Protein AF-A0A2J6WFL8-F1 (afdb_monomer_lite)

Sequence (130 aa):
MRGCEIVEIKDNLKRNFFRNFFYLIIGKIVPIEPLHLDLEKFERVFILSQIWAGNIPFLMRSFLFKNKDALINKEVVFVSSSRFGERNKSFVIKLNKIPGNLVKKALFIKENNVSSGRYKESLENFLNSL

Organism: NCBI:txid693075

pLDDT: mean 86.9, std 8.31, range [40.66, 95.75]

InterPro domains:
  IPR029039 Flavoprotein-like superfamily [G3DSA:3.40.50.360] (3-130)

Foldseek 3Di:
DPDDDDDDWAAPDDDDPVVQVVCQVVLDQHDIDDDPDDLLPAQAAEDEDEQDPLTDRNSNLNCCLVCVVSQVRHAYEYEYEEQCFPVSVCSLVVVCVSHPNRHDYYGGHYPVCVVVVVCPVVVVVRVVVD

Structure (mmCIF, N/CA/C/O backbone):
data_AF-A0A2J6WFL8-F1
#
_entry.id   AF-A0A2J6WFL8-F1
#
loop_
_atom_site.group_PDB
_atom_site.id
_atom_site.type_symbol
_atom_site.label_atom_id
_atom_site.label_alt_id
_atom_site.label_comp_id
_atom_site.label_asym_id
_atom_site.label_entity_id
_atom_site.label_seq_id
_atom_site.pdbx_PDB_ins_code
_atom_site.Cartn_x
_atom_site.Cartn_y
_atom_site.Cartn_z
_atom_site.occupancy
_atom_site.B_iso_or_equiv
_atom_site.auth_seq_id
_atom_site.auth_comp_id
_atom_site.auth_asym_id
_atom_site.auth_atom_id
_atom_site.pdbx_PDB_model_num
ATOM 1 N N . MET A 1 1 ? -22.479 -8.884 5.135 1.00 40.66 1 MET A N 1
ATOM 2 C CA . MET A 1 1 ? -21.001 -8.898 5.221 1.00 40.66 1 MET A CA 1
ATOM 3 C C . MET A 1 1 ? -20.464 -8.307 3.932 1.00 40.66 1 MET A C 1
ATOM 5 O O . MET A 1 1 ? -20.849 -8.793 2.878 1.00 40.66 1 MET A O 1
ATOM 9 N N . ARG A 1 2 ? -19.658 -7.240 3.980 1.00 55.72 2 ARG A N 1
ATOM 10 C CA . ARG A 1 2 ? -18.948 -6.776 2.777 1.00 55.72 2 ARG A CA 1
ATOM 11 C C . ARG A 1 2 ? -17.874 -7.824 2.477 1.00 55.72 2 ARG A C 1
ATOM 13 O O . ARG A 1 2 ? -17.005 -8.033 3.319 1.00 55.72 2 ARG A O 1
ATOM 20 N N . GLY A 1 3 ? -18.004 -8.545 1.364 1.00 76.00 3 GLY A N 1
ATOM 21 C CA . GLY A 1 3 ? -16.992 -9.510 0.935 1.00 76.00 3 GLY A CA 1
ATOM 22 C C . GLY A 1 3 ? -15.669 -8.781 0.714 1.00 76.00 3 GLY A C 1
ATOM 23 O O . GLY A 1 3 ? -15.646 -7.747 0.053 1.00 76.00 3 GLY A O 1
ATOM 24 N N . CYS A 1 4 ? -14.592 -9.267 1.324 1.00 85.12 4 CYS A N 1
ATOM 25 C CA . CYS A 1 4 ? -13.250 -8.726 1.152 1.00 85.12 4 CYS A CA 1
ATOM 26 C C . CYS A 1 4 ? -12.341 -9.874 0.736 1.00 85.12 4 CYS A C 1
ATOM 28 O O . CYS A 1 4 ? -12.303 -10.901 1.414 1.00 85.12 4 CYS A O 1
ATOM 30 N N . GLU A 1 5 ? -11.621 -9.692 -0.365 1.00 90.44 5 GLU A N 1
ATOM 31 C CA . GLU A 1 5 ? -10.624 -10.647 -0.826 1.00 90.44 5 GLU A CA 1
ATOM 32 C C . GLU A 1 5 ? -9.232 -10.099 -0.522 1.00 90.44 5 GLU A C 1
ATOM 34 O O . GLU A 1 5 ? -8.887 -8.977 -0.899 1.00 90.44 5 GLU A O 1
ATOM 39 N N . ILE A 1 6 ? -8.440 -10.883 0.209 1.00 90.88 6 ILE A N 1
ATOM 40 C CA . ILE A 1 6 ? -7.093 -10.501 0.631 1.00 90.88 6 ILE A CA 1
ATOM 41 C C . ILE A 1 6 ? -6.093 -11.277 -0.215 1.00 90.88 6 ILE A C 1
ATOM 43 O O . ILE A 1 6 ? -6.108 -12.507 -0.230 1.00 90.88 6 ILE A O 1
ATOM 47 N N . VAL A 1 7 ? -5.191 -10.552 -0.875 1.00 91.25 7 VAL A N 1
ATOM 48 C CA . VAL A 1 7 ? -4.083 -11.135 -1.636 1.00 91.25 7 VAL A CA 1
ATOM 49 C C . VAL A 1 7 ? -2.768 -10.553 -1.163 1.00 91.25 7 VAL A C 1
ATOM 51 O O . VAL A 1 7 ? -2.601 -9.340 -1.042 1.00 91.25 7 VAL A O 1
ATOM 54 N N . GLU A 1 8 ? -1.813 -11.444 -0.935 1.00 90.62 8 GLU A N 1
ATOM 55 C CA . GLU A 1 8 ? -0.426 -11.085 -0.693 1.00 90.62 8 GLU A CA 1
ATOM 56 C C . GLU A 1 8 ? 0.328 -10.998 -2.026 1.00 90.62 8 GLU A C 1
ATOM 58 O O . GLU A 1 8 ? 0.311 -11.932 -2.826 1.00 90.62 8 GLU A O 1
ATOM 63 N N . ILE A 1 9 ? 1.017 -9.879 -2.265 1.00 88.81 9 ILE A N 1
ATOM 64 C CA . ILE A 1 9 ? 1.871 -9.716 -3.447 1.00 88.81 9 ILE A CA 1
ATOM 65 C C . ILE A 1 9 ? 3.216 -10.380 -3.161 1.00 88.81 9 ILE A C 1
ATOM 67 O O . ILE A 1 9 ? 4.012 -9.866 -2.372 1.00 88.81 9 ILE A O 1
ATOM 71 N N . LYS A 1 10 ? 3.482 -11.497 -3.839 1.00 84.50 10 LYS A N 1
ATOM 72 C CA . LYS A 1 10 ? 4.710 -12.276 -3.673 1.00 84.50 10 LYS A CA 1
ATOM 73 C C . LYS A 1 10 ? 5.743 -12.001 -4.759 1.00 84.50 10 LYS A C 1
ATOM 75 O O . LYS A 1 10 ? 5.453 -11.535 -5.864 1.00 84.50 10 LYS A O 1
ATOM 80 N N . ASP A 1 11 ? 6.984 -12.273 -4.388 1.00 79.19 11 ASP A N 1
ATOM 81 C CA . ASP A 1 11 ? 8.168 -12.131 -5.220 1.00 79.19 11 ASP A CA 1
ATOM 82 C C . ASP A 1 11 ? 8.635 -13.502 -5.715 1.00 79.19 11 ASP A C 1
ATOM 84 O O . ASP A 1 11 ? 8.783 -14.423 -4.916 1.00 79.19 11 ASP A O 1
ATOM 88 N N . ASN A 1 12 ? 8.966 -13.617 -7.001 1.00 72.00 12 ASN A N 1
ATOM 89 C CA . ASN A 1 12 ? 9.409 -14.882 -7.602 1.00 72.00 12 ASN A CA 1
ATOM 90 C C . ASN A 1 12 ? 10.895 -15.191 -7.338 1.00 72.00 12 ASN A C 1
ATOM 92 O O . ASN A 1 12 ? 11.421 -16.179 -7.848 1.00 72.00 12 ASN A O 1
ATOM 96 N N . LEU A 1 13 ? 11.625 -14.324 -6.627 1.00 73.25 13 LEU A N 1
ATOM 97 C CA . LEU A 1 13 ? 13.082 -14.414 -6.494 1.00 73.25 13 LEU A CA 1
ATOM 98 C C . LEU A 1 13 ? 13.529 -14.591 -5.036 1.00 73.25 13 LEU A C 1
ATOM 100 O O . LEU A 1 13 ? 13.104 -13.854 -4.151 1.00 73.25 13 LEU A O 1
ATOM 104 N N . LYS A 1 14 ? 14.517 -15.472 -4.802 1.00 67.88 14 LYS A N 1
ATOM 105 C CA . LYS A 1 14 ? 15.343 -15.429 -3.581 1.00 67.88 14 LYS A CA 1
ATOM 106 C C . LYS A 1 14 ? 16.193 -14.157 -3.611 1.00 67.88 14 LYS A C 1
ATOM 108 O O . LYS A 1 14 ? 17.008 -13.975 -4.521 1.00 67.88 14 LYS A O 1
ATOM 113 N N . ARG A 1 15 ? 16.007 -13.258 -2.640 1.00 67.06 15 ARG A N 1
ATOM 114 C CA . ARG A 1 15 ? 16.700 -11.958 -2.602 1.00 67.06 15 ARG A CA 1
ATOM 115 C C . ARG A 1 15 ? 17.459 -11.750 -1.301 1.00 67.06 15 ARG A C 1
ATOM 117 O O . ARG A 1 15 ? 16.979 -12.092 -0.228 1.00 67.06 15 ARG A O 1
ATOM 124 N N . ASN A 1 16 ? 18.638 -11.145 -1.423 1.00 75.31 16 ASN A N 1
ATOM 125 C CA . ASN A 1 16 ? 19.426 -10.661 -0.297 1.00 75.31 16 ASN A CA 1
ATOM 126 C C . ASN A 1 16 ? 19.125 -9.172 -0.030 1.00 75.31 16 ASN A C 1
ATOM 128 O O . ASN A 1 16 ? 18.659 -8.437 -0.906 1.00 75.31 16 ASN A O 1
ATOM 132 N N . PHE A 1 17 ? 19.385 -8.728 1.201 1.00 76.62 17 PHE A N 1
ATOM 133 C CA . PHE A 1 17 ? 19.057 -7.381 1.680 1.00 76.62 17 PHE A CA 1
ATOM 134 C C . PHE A 1 17 ? 19.618 -6.261 0.783 1.00 76.62 17 PHE A C 1
ATOM 136 O O . PHE A 1 17 ? 18.890 -5.341 0.406 1.00 76.62 17 PHE A O 1
ATOM 143 N N . PHE A 1 18 ? 20.881 -6.375 0.363 1.00 78.31 18 PHE A N 1
ATOM 144 C CA . PHE A 1 18 ? 21.550 -5.368 -0.468 1.00 78.31 18 PHE A CA 1
ATOM 145 C C . PHE A 1 18 ? 20.888 -5.177 -1.834 1.00 78.31 18 PHE A C 1
ATOM 147 O O . PHE A 1 18 ? 20.688 -4.046 -2.274 1.00 78.31 18 PHE A O 1
ATOM 154 N N . ARG A 1 19 ? 20.480 -6.268 -2.492 1.00 79.50 19 ARG A N 1
ATOM 155 C CA . ARG A 1 19 ? 19.783 -6.193 -3.781 1.00 79.50 19 ARG A CA 1
ATOM 156 C C . ARG A 1 19 ? 18.419 -5.519 -3.643 1.00 79.50 19 ARG A C 1
ATOM 158 O O . ARG A 1 19 ? 18.045 -4.733 -4.511 1.00 79.50 19 ARG A O 1
ATOM 165 N N . ASN A 1 20 ? 17.704 -5.779 -2.548 1.00 77.06 20 ASN A N 1
ATOM 166 C CA . ASN A 1 20 ? 16.425 -5.128 -2.258 1.00 77.06 20 ASN A CA 1
ATOM 167 C C . ASN A 1 20 ? 16.590 -3.624 -2.023 1.00 77.06 20 ASN A C 1
ATOM 169 O O . ASN A 1 20 ? 15.824 -2.834 -2.577 1.00 77.06 20 ASN A O 1
ATOM 173 N N . PHE A 1 21 ? 17.612 -3.225 -1.264 1.00 77.75 21 PHE A N 1
ATOM 174 C CA . PHE A 1 21 ? 17.935 -1.816 -1.050 1.00 77.75 21 PHE A CA 1
ATOM 175 C C . PHE A 1 21 ? 18.303 -1.113 -2.359 1.00 77.75 21 PHE A C 1
ATOM 177 O O . PHE A 1 21 ? 17.764 -0.051 -2.663 1.00 77.75 21 PHE A O 1
ATOM 184 N N . PHE A 1 22 ? 19.138 -1.742 -3.191 1.00 81.62 22 PHE A N 1
ATOM 185 C CA . PHE A 1 22 ? 19.490 -1.192 -4.496 1.00 81.62 22 PHE A CA 1
ATOM 186 C C . PHE A 1 22 ? 18.250 -1.005 -5.382 1.00 81.62 22 PHE A C 1
ATOM 188 O O . PHE A 1 22 ? 18.040 0.076 -5.922 1.00 81.62 22 PHE A O 1
ATOM 195 N N . TYR A 1 23 ? 17.371 -2.010 -5.478 1.00 82.69 23 TYR A N 1
ATOM 196 C CA . TYR A 1 23 ? 16.148 -1.943 -6.297 1.00 82.69 23 TYR A CA 1
ATOM 197 C C . TYR A 1 23 ? 15.145 -0.894 -5.819 1.00 82.69 23 TYR A C 1
ATOM 199 O O . TYR A 1 23 ? 14.447 -0.277 -6.632 1.00 82.69 23 TYR A O 1
ATOM 207 N N . LEU A 1 24 ? 15.081 -0.678 -4.508 1.00 80.12 24 LEU A N 1
ATOM 208 C CA . LEU A 1 24 ? 14.304 0.399 -3.914 1.00 80.12 24 LEU A CA 1
ATOM 209 C C . LEU A 1 24 ? 14.788 1.764 -4.435 1.00 80.12 24 LEU A C 1
ATOM 211 O O . LEU A 1 24 ? 13.956 2.535 -4.923 1.00 80.12 24 LEU A O 1
ATOM 215 N N . ILE A 1 25 ? 16.110 2.000 -4.396 1.00 79.56 25 ILE A N 1
ATOM 216 C CA . ILE A 1 25 ? 16.769 3.241 -4.839 1.00 79.56 25 ILE A CA 1
ATOM 217 C C . ILE A 1 25 ? 16.581 3.466 -6.340 1.00 79.56 25 ILE A C 1
ATOM 219 O O . ILE A 1 25 ? 16.097 4.520 -6.740 1.00 79.56 25 ILE A O 1
ATOM 223 N N . ILE A 1 26 ? 16.910 2.478 -7.177 1.00 83.44 26 ILE A N 1
ATOM 224 C CA . ILE A 1 26 ? 16.929 2.654 -8.641 1.00 83.44 26 ILE A CA 1
ATOM 225 C C . ILE A 1 26 ? 15.548 2.612 -9.304 1.00 83.44 26 ILE A C 1
ATOM 227 O O . ILE A 1 26 ? 15.452 2.517 -10.523 1.00 83.44 26 ILE A O 1
ATOM 231 N N . GLY A 1 27 ? 14.454 2.608 -8.542 1.00 79.12 27 GLY A N 1
ATOM 232 C CA . GLY A 1 27 ? 13.134 2.636 -9.173 1.00 79.12 27 GLY A CA 1
ATOM 233 C C . GLY A 1 27 ? 12.706 1.314 -9.831 1.00 79.12 27 GLY A C 1
ATOM 234 O O . GLY A 1 27 ? 11.676 1.288 -10.497 1.00 79.12 27 GLY A O 1
ATOM 235 N N . LYS A 1 28 ? 13.440 0.206 -9.642 1.00 84.25 28 LYS A N 1
ATOM 236 C CA . LYS A 1 28 ? 13.262 -1.011 -10.451 1.00 84.25 28 LYS A CA 1
ATOM 237 C C . LYS A 1 28 ? 11.858 -1.610 -10.324 1.00 84.25 28 LYS A C 1
ATOM 239 O O . LYS A 1 28 ? 11.365 -1.819 -9.214 1.00 84.25 28 LYS A O 1
ATOM 244 N N . ILE A 1 29 ? 11.267 -1.930 -11.475 1.00 86.56 29 ILE A N 1
ATOM 245 C CA . ILE A 1 29 ? 10.093 -2.798 -11.604 1.00 86.56 29 ILE A CA 1
ATOM 246 C C . ILE A 1 29 ? 10.595 -4.235 -11.708 1.00 86.56 29 ILE A C 1
ATOM 248 O O . ILE A 1 29 ? 11.525 -4.530 -12.463 1.00 86.56 29 ILE A O 1
ATOM 252 N N . VAL A 1 30 ? 10.011 -5.125 -10.915 1.00 86.31 30 VAL A N 1
ATOM 253 C CA . VAL A 1 30 ? 10.431 -6.521 -10.818 1.00 86.31 30 VAL A CA 1
ATOM 254 C C . VAL A 1 30 ? 9.296 -7.471 -11.196 1.00 86.31 30 VAL A C 1
ATOM 256 O O . VAL A 1 30 ? 8.120 -7.106 -11.104 1.00 86.31 30 VAL A O 1
ATOM 259 N N . PRO A 1 31 ? 9.619 -8.707 -11.610 1.00 86.00 31 PRO A N 1
ATOM 260 C CA . PRO A 1 31 ? 8.626 -9.765 -11.686 1.00 86.00 31 PRO A CA 1
ATOM 261 C C . PRO A 1 31 ? 7.970 -9.970 -10.313 1.00 86.00 31 PRO A C 1
ATOM 263 O O . PRO A 1 31 ? 8.652 -9.961 -9.290 1.00 86.00 31 PRO A O 1
ATOM 266 N N . ILE A 1 32 ? 6.652 -10.130 -10.329 1.00 89.25 32 ILE A N 1
ATOM 267 C CA . ILE A 1 32 ? 5.800 -10.496 -9.193 1.00 89.25 32 ILE A CA 1
ATOM 268 C C . ILE A 1 32 ? 4.895 -11.623 -9.680 1.00 89.25 32 ILE A C 1
ATOM 270 O O . ILE A 1 32 ? 4.646 -11.689 -10.895 1.00 89.25 32 ILE A O 1
ATOM 274 N N . GLU A 1 33 ? 4.424 -12.467 -8.765 1.00 87.50 33 GLU A N 1
ATOM 275 C CA . GLU A 1 33 ? 3.427 -13.491 -9.086 1.00 87.50 33 GLU A CA 1
ATOM 276 C C . GLU A 1 33 ? 2.184 -12.827 -9.706 1.00 87.50 33 GLU A C 1
ATOM 278 O 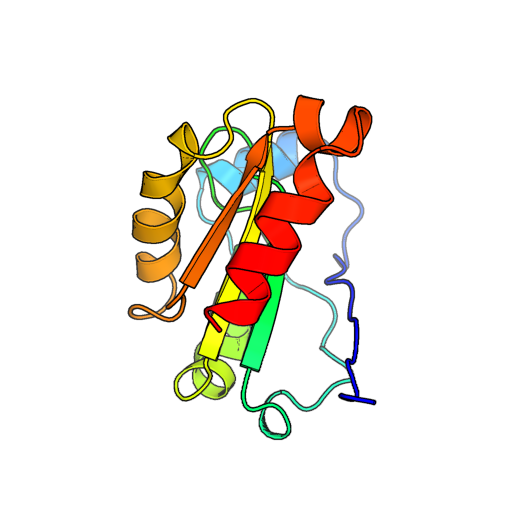O . GLU A 1 33 ? 1.788 -11.736 -9.270 1.00 87.50 33 GLU A O 1
ATOM 283 N N . PRO A 1 34 ? 1.599 -13.415 -10.765 1.00 84.06 34 PRO A N 1
ATOM 284 C CA . PRO A 1 34 ? 0.344 -12.920 -11.308 1.00 84.06 34 PRO A CA 1
ATOM 285 C C . PRO A 1 34 ? -0.752 -13.022 -10.245 1.00 84.06 34 PRO A C 1
ATOM 287 O O . PRO A 1 34 ? -0.810 -13.982 -9.479 1.00 84.06 34 PRO A O 1
ATOM 290 N N . LEU A 1 35 ? -1.627 -12.020 -10.202 1.00 85.69 35 LEU A N 1
ATOM 291 C CA . LEU A 1 35 ? -2.779 -12.050 -9.311 1.00 85.69 35 LEU A CA 1
ATOM 292 C C . LEU A 1 35 ? -3.753 -13.116 -9.812 1.00 85.69 35 LEU A C 1
ATOM 294 O O . LEU A 1 35 ? -4.097 -13.142 -10.990 1.00 85.69 35 LEU A O 1
ATOM 298 N N . HIS A 1 36 ? -4.232 -13.961 -8.905 1.00 85.00 36 HIS A N 1
ATOM 299 C CA . HIS A 1 36 ? -5.318 -14.899 -9.202 1.00 85.00 36 HIS A CA 1
ATOM 300 C C . HIS A 1 36 ? -6.697 -14.224 -9.206 1.00 85.00 36 HIS A C 1
ATOM 302 O O . HIS A 1 36 ? -7.691 -14.861 -9.543 1.00 85.00 36 HIS A O 1
ATOM 308 N N . LEU A 1 37 ? -6.754 -12.944 -8.825 1.00 86.44 37 LEU A N 1
ATOM 309 C CA . LEU A 1 37 ? -7.977 -12.161 -8.749 1.00 86.44 37 LEU A CA 1
ATOM 310 C C . LEU A 1 37 ? -8.119 -11.222 -9.935 1.00 86.44 37 LEU A C 1
ATOM 312 O O . LEU A 1 37 ? -7.161 -10.584 -10.371 1.00 86.44 37 LEU A O 1
ATOM 316 N N . ASP A 1 38 ? -9.361 -11.096 -10.380 1.00 88.94 38 ASP A N 1
ATOM 317 C CA . ASP A 1 38 ? -9.773 -10.111 -11.362 1.00 88.94 38 ASP A CA 1
ATOM 318 C C . ASP A 1 38 ? -10.093 -8.785 -10.658 1.00 88.94 38 ASP A C 1
ATOM 320 O O . ASP A 1 38 ? -11.143 -8.637 -10.027 1.00 88.94 38 ASP A O 1
ATOM 324 N N . LEU A 1 39 ? -9.163 -7.829 -10.749 1.00 88.88 39 LEU A N 1
ATOM 325 C CA . LEU A 1 39 ? -9.293 -6.508 -10.127 1.00 88.88 39 LEU A CA 1
ATOM 326 C C . LEU A 1 39 ? -10.498 -5.717 -10.654 1.00 88.88 39 LEU A C 1
ATOM 328 O O . LEU A 1 39 ? -10.979 -4.818 -9.961 1.00 88.88 39 LEU A O 1
ATOM 332 N N . GLU A 1 40 ? -11.022 -6.057 -11.835 1.00 88.56 40 GLU A N 1
ATOM 333 C CA . GLU A 1 40 ? -12.170 -5.359 -12.408 1.00 88.56 40 GLU A CA 1
ATOM 334 C C . GLU A 1 40 ? -13.448 -5.545 -11.588 1.00 88.56 40 GLU A C 1
ATOM 336 O O . GLU A 1 40 ? -14.299 -4.655 -11.569 1.00 88.56 40 GLU A O 1
ATOM 341 N N . LYS A 1 41 ? -13.552 -6.644 -10.833 1.00 90.88 41 LYS A N 1
ATOM 342 C CA . LYS A 1 41 ? -14.719 -6.964 -9.995 1.00 90.88 41 LYS A CA 1
ATOM 343 C C . LYS A 1 41 ? -14.850 -6.095 -8.749 1.00 90.88 41 LYS A C 1
ATOM 345 O O . LYS A 1 41 ? -15.892 -6.114 -8.099 1.00 90.88 41 LYS A O 1
ATOM 350 N N . PHE A 1 42 ? -13.803 -5.361 -8.390 1.00 91.44 42 PHE A N 1
ATOM 351 C CA . PHE A 1 42 ? -13.779 -4.550 -7.181 1.00 91.44 42 PHE A CA 1
ATOM 352 C C . PHE A 1 42 ? -13.987 -3.083 -7.534 1.00 91.44 42 PHE A C 1
ATOM 354 O O . PHE A 1 42 ? -13.433 -2.592 -8.513 1.00 91.44 42 PHE A O 1
ATOM 361 N N . GLU A 1 43 ? -14.756 -2.364 -6.722 1.00 91.44 43 GLU A N 1
ATOM 362 C CA . GLU A 1 43 ? -14.877 -0.900 -6.813 1.00 91.44 43 GLU A CA 1
ATOM 363 C C . GLU A 1 43 ? -13.741 -0.201 -6.054 1.00 91.44 43 GLU A C 1
ATOM 365 O O . GLU A 1 43 ? -13.245 0.851 -6.462 1.00 91.44 43 GLU A O 1
ATOM 370 N N . ARG A 1 44 ? -13.301 -0.815 -4.950 1.00 92.62 44 ARG A N 1
ATOM 371 C CA . ARG A 1 44 ? -12.330 -0.269 -4.000 1.00 92.62 44 ARG A CA 1
ATOM 372 C C . ARG A 1 44 ? -11.186 -1.251 -3.786 1.00 92.62 44 ARG A C 1
ATOM 374 O O . ARG A 1 44 ? -11.416 -2.437 -3.564 1.00 92.62 44 ARG A O 1
ATOM 381 N N . VAL A 1 45 ? -9.957 -0.741 -3.796 1.00 93.50 45 VAL A N 1
ATOM 382 C CA . VAL A 1 45 ? -8.736 -1.534 -3.599 1.00 93.50 45 VAL A CA 1
ATOM 383 C C . VAL A 1 45 ? -7.948 -0.962 -2.430 1.00 93.50 45 VAL A C 1
ATOM 385 O O . VAL A 1 45 ? -7.495 0.181 -2.476 1.00 93.50 45 VAL A O 1
ATOM 388 N N . PHE A 1 46 ? -7.746 -1.767 -1.389 1.00 94.38 46 PHE A N 1
ATOM 389 C CA . PHE A 1 46 ? -6.885 -1.409 -0.266 1.00 94.38 46 PHE A CA 1
ATOM 390 C C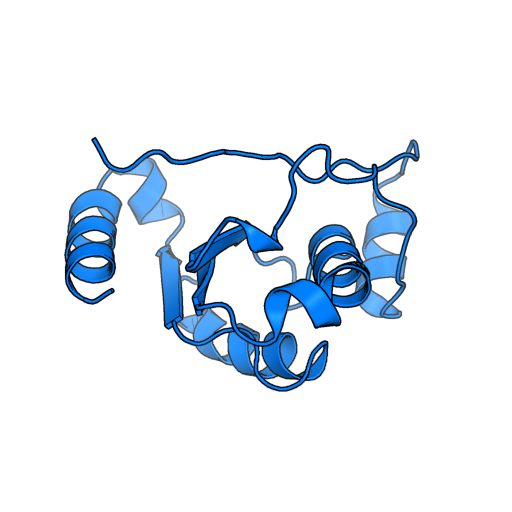 . PHE A 1 46 ? -5.467 -1.915 -0.512 1.00 94.38 46 PHE A C 1
ATOM 392 O O . PHE A 1 46 ? -5.245 -3.110 -0.682 1.00 94.38 46 PHE A O 1
ATOM 399 N N . ILE A 1 47 ? -4.493 -1.010 -0.484 1.00 93.62 47 ILE A N 1
ATOM 400 C CA . ILE A 1 47 ? -3.076 -1.357 -0.543 1.00 93.62 47 ILE A CA 1
ATOM 401 C C . ILE A 1 47 ? -2.486 -1.193 0.850 1.00 93.62 47 ILE A C 1
ATOM 403 O O . ILE A 1 47 ? -2.332 -0.076 1.347 1.00 93.62 47 ILE A O 1
ATOM 407 N N . LEU A 1 48 ? -2.137 -2.319 1.463 1.00 93.38 48 LEU A N 1
ATOM 408 C CA . LEU A 1 48 ? -1.513 -2.375 2.778 1.00 93.38 48 LEU A CA 1
ATOM 409 C C . LEU A 1 48 ? -0.003 -2.529 2.594 1.00 93.38 48 LEU A C 1
ATOM 411 O O . LEU A 1 48 ? 0.458 -3.534 2.056 1.00 93.38 48 LEU A O 1
ATOM 415 N N . SER A 1 49 ? 0.788 -1.543 3.015 1.00 90.12 49 SER A N 1
ATOM 416 C CA . SER A 1 49 ? 2.247 -1.678 2.967 1.00 90.12 49 SER A CA 1
ATOM 417 C C . SER A 1 49 ? 2.941 -0.817 4.004 1.00 90.12 49 SER A C 1
ATOM 419 O O . SER A 1 49 ? 2.602 0.347 4.209 1.00 90.12 49 SER A O 1
ATOM 421 N N . GLN A 1 50 ? 4.004 -1.353 4.596 1.00 86.56 50 GLN A N 1
ATOM 422 C CA . GLN A 1 50 ? 4.964 -0.546 5.342 1.00 86.56 50 GLN A CA 1
ATOM 423 C C . GLN A 1 50 ? 5.695 0.439 4.418 1.00 86.56 50 GLN A C 1
ATOM 425 O O . GLN A 1 50 ? 5.879 0.179 3.224 1.00 86.56 50 GLN A O 1
ATOM 430 N N . ILE A 1 51 ? 6.135 1.560 4.986 1.00 85.62 51 ILE A N 1
ATOM 431 C CA . ILE A 1 51 ? 7.001 2.531 4.311 1.00 85.62 51 ILE A CA 1
ATOM 432 C C . ILE A 1 51 ? 8.418 2.319 4.807 1.00 85.62 51 ILE A C 1
ATOM 434 O O . ILE A 1 51 ? 8.677 2.376 6.008 1.00 85.62 51 ILE A O 1
ATOM 438 N N . TRP A 1 52 ? 9.346 2.127 3.874 1.00 77.19 52 TRP A N 1
ATOM 439 C CA . TRP A 1 52 ? 10.740 1.873 4.203 1.00 77.19 52 TRP A CA 1
ATOM 440 C C . TRP A 1 52 ? 11.645 2.944 3.601 1.00 77.19 52 TRP A C 1
ATOM 442 O O . TRP A 1 52 ? 11.587 3.218 2.403 1.00 77.19 52 TRP A O 1
ATOM 452 N N . ALA A 1 53 ? 12.443 3.595 4.454 1.00 78.88 53 ALA A N 1
ATOM 453 C CA . ALA A 1 53 ? 13.354 4.686 4.087 1.00 78.88 53 ALA A CA 1
ATOM 454 C C . ALA A 1 53 ? 12.711 5.789 3.207 1.00 78.88 53 ALA A C 1
ATOM 456 O O . ALA A 1 53 ? 13.362 6.366 2.340 1.00 78.88 53 ALA A O 1
ATOM 457 N N . GLY A 1 54 ? 11.409 6.055 3.382 1.00 81.44 54 GLY A N 1
ATOM 458 C CA . GLY A 1 54 ? 10.672 7.053 2.597 1.00 81.44 54 GLY A CA 1
ATOM 459 C C . GLY A 1 54 ? 10.507 6.719 1.106 1.00 81.44 54 GLY A C 1
ATOM 460 O O . GLY A 1 54 ? 10.163 7.613 0.322 1.00 81.44 54 GLY A O 1
ATOM 461 N N . ASN A 1 55 ? 10.751 5.466 0.712 1.00 83.88 55 ASN A N 1
ATOM 462 C CA . ASN A 1 55 ? 10.655 4.970 -0.657 1.00 83.88 55 ASN A CA 1
ATOM 463 C C . ASN A 1 55 ? 9.546 3.933 -0.806 1.00 83.88 55 ASN A C 1
ATOM 465 O O . ASN A 1 55 ? 9.209 3.206 0.130 1.00 83.88 55 ASN A O 1
ATOM 469 N N . ILE A 1 56 ? 8.986 3.871 -2.013 1.00 86.81 56 ILE A N 1
ATOM 470 C CA . ILE A 1 56 ? 7.920 2.932 -2.358 1.00 86.81 56 ILE A CA 1
ATOM 471 C C . ILE A 1 56 ? 8.526 1.530 -2.452 1.00 86.81 56 ILE A C 1
ATOM 473 O O . ILE A 1 56 ? 9.459 1.344 -3.243 1.00 86.81 56 ILE A O 1
ATOM 477 N N . PRO A 1 57 ? 8.023 0.546 -1.683 1.00 87.44 57 PRO A N 1
ATOM 478 C CA . PRO A 1 57 ? 8.497 -0.828 -1.778 1.00 87.44 57 PRO A CA 1
ATOM 479 C C . PRO A 1 57 ? 8.420 -1.342 -3.216 1.00 87.44 57 PRO A C 1
ATOM 481 O O . PRO A 1 57 ? 7.434 -1.121 -3.919 1.00 87.44 57 PRO A O 1
ATOM 484 N N . PHE A 1 58 ? 9.465 -2.032 -3.672 1.00 86.31 58 PHE A N 1
ATOM 485 C CA . PHE A 1 58 ? 9.578 -2.445 -5.074 1.00 86.31 58 PHE A CA 1
ATOM 486 C C . PHE A 1 58 ? 8.436 -3.378 -5.520 1.00 86.31 58 PHE A C 1
ATOM 488 O O . PHE A 1 58 ? 8.029 -3.316 -6.680 1.00 86.31 58 PHE A O 1
ATOM 495 N N . LEU A 1 59 ? 7.884 -4.202 -4.618 1.00 88.50 59 LEU A N 1
ATOM 496 C CA . LEU A 1 59 ? 6.720 -5.052 -4.911 1.00 88.50 59 LEU A CA 1
ATOM 497 C C . LEU A 1 59 ? 5.470 -4.214 -5.153 1.00 88.50 59 LEU A C 1
ATOM 499 O O . LEU A 1 59 ? 4.817 -4.379 -6.177 1.00 88.50 59 LEU A O 1
ATOM 503 N N . MET A 1 60 ? 5.204 -3.249 -4.272 1.00 89.75 60 MET A N 1
ATOM 504 C CA . MET A 1 60 ? 4.104 -2.300 -4.431 1.00 89.75 60 MET A CA 1
ATOM 505 C C . MET A 1 60 ? 4.243 -1.514 -5.738 1.00 89.75 60 MET A C 1
ATOM 507 O O . MET A 1 60 ? 3.290 -1.416 -6.504 1.00 89.75 60 MET A O 1
ATOM 511 N N . ARG A 1 61 ? 5.449 -1.013 -6.043 1.00 88.75 61 ARG A N 1
ATOM 512 C CA . ARG A 1 61 ? 5.741 -0.333 -7.313 1.00 88.75 61 ARG A CA 1
ATOM 513 C C . ARG A 1 61 ? 5.416 -1.221 -8.515 1.00 88.75 61 ARG A C 1
ATOM 515 O O . ARG A 1 61 ? 4.797 -0.760 -9.467 1.00 88.75 61 ARG A O 1
ATOM 522 N N . SER A 1 62 ? 5.832 -2.483 -8.466 1.00 90.00 62 SER A N 1
ATOM 523 C CA . SER A 1 62 ? 5.627 -3.434 -9.562 1.00 90.00 62 SER A CA 1
ATOM 524 C C . SER A 1 62 ? 4.155 -3.793 -9.736 1.00 90.00 62 SER A C 1
ATOM 526 O O . SER A 1 62 ? 3.678 -3.834 -10.864 1.00 90.00 62 SER A O 1
ATOM 528 N N . PHE A 1 63 ? 3.424 -3.982 -8.635 1.00 91.31 63 PHE A N 1
ATOM 529 C CA . PHE A 1 63 ? 1.978 -4.193 -8.648 1.00 91.31 63 PHE A CA 1
ATOM 530 C C . PHE A 1 63 ? 1.245 -3.005 -9.268 1.00 91.31 63 PHE A C 1
ATOM 532 O O . PHE A 1 63 ? 0.454 -3.193 -10.187 1.00 91.31 63 PHE A O 1
ATOM 539 N N . LEU A 1 64 ? 1.550 -1.789 -8.810 1.00 90.31 64 LEU A N 1
ATOM 540 C CA . LEU A 1 64 ? 0.917 -0.569 -9.303 1.00 90.31 64 LEU A CA 1
ATOM 541 C C . LEU A 1 64 ? 1.172 -0.356 -10.791 1.00 90.31 64 LEU A C 1
ATOM 543 O O . LEU A 1 64 ? 0.261 0.014 -11.517 1.00 90.31 64 LEU A O 1
ATOM 547 N N . PHE A 1 65 ? 2.399 -0.604 -11.248 1.00 88.81 65 PHE A N 1
ATOM 548 C CA . PHE A 1 65 ? 2.741 -0.445 -12.655 1.00 88.81 65 PHE A CA 1
ATOM 549 C C . PHE A 1 65 ? 2.049 -1.487 -13.539 1.00 88.81 65 PHE A C 1
ATOM 551 O O . PHE A 1 65 ? 1.494 -1.135 -14.576 1.00 88.81 65 PHE A O 1
ATOM 558 N N . LYS A 1 66 ? 2.061 -2.763 -13.132 1.00 89.38 66 LYS A N 1
ATOM 559 C CA . LYS A 1 66 ? 1.478 -3.862 -13.918 1.00 89.38 66 LYS A CA 1
ATOM 560 C C . LYS A 1 66 ? -0.046 -3.822 -13.987 1.00 89.38 66 LYS A C 1
ATOM 562 O O . LYS A 1 66 ? -0.601 -4.270 -14.977 1.00 89.38 66 LYS A O 1
ATOM 567 N N . ASN A 1 67 ? -0.701 -3.301 -12.951 1.00 90.31 67 ASN A N 1
ATOM 568 C CA . ASN A 1 67 ? -2.160 -3.269 -12.848 1.00 90.31 67 ASN A CA 1
ATOM 569 C C . ASN A 1 67 ? -2.732 -1.854 -13.009 1.00 90.31 67 ASN A C 1
ATOM 571 O O . ASN A 1 67 ? -3.879 -1.615 -12.647 1.00 90.31 67 ASN A O 1
ATOM 575 N N . LYS A 1 68 ? -1.942 -0.896 -13.513 1.00 88.31 68 LYS A N 1
ATOM 576 C CA . LYS A 1 68 ? -2.335 0.522 -13.580 1.00 88.31 68 LYS A CA 1
ATOM 577 C C . LYS A 1 68 ? -3.676 0.731 -14.294 1.00 88.31 68 LYS A C 1
ATOM 579 O O . LYS A 1 68 ? -4.473 1.544 -13.839 1.00 88.31 68 LYS A O 1
ATOM 584 N N . ASP A 1 69 ? -3.915 -0.017 -15.371 1.00 88.50 69 ASP A N 1
ATOM 585 C CA . ASP A 1 69 ? -5.082 0.167 -16.232 1.00 88.50 69 ASP A CA 1
ATOM 586 C C . ASP A 1 69 ? -6.339 -0.349 -15.521 1.00 88.50 69 ASP A C 1
ATOM 588 O O . ASP A 1 69 ? -7.331 0.366 -15.445 1.00 88.50 69 ASP A O 1
ATOM 592 N N . ALA A 1 70 ? -6.243 -1.506 -14.858 1.00 90.06 70 ALA A N 1
ATOM 593 C CA . ALA A 1 70 ? -7.324 -2.051 -14.034 1.00 90.06 70 ALA A CA 1
ATOM 594 C C . ALA A 1 70 ? -7.621 -1.211 -12.776 1.00 90.06 70 ALA A C 1
ATOM 596 O O . ALA A 1 70 ? -8.699 -1.303 -12.192 1.00 90.06 70 ALA A O 1
ATOM 597 N N . LEU A 1 71 ? -6.665 -0.3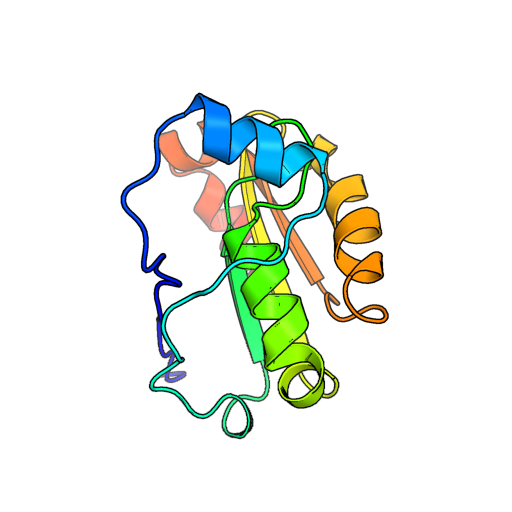88 -12.329 1.00 90.75 71 LEU A N 1
ATOM 598 C CA . LEU A 1 71 ? -6.806 0.457 -11.142 1.00 90.75 71 LEU A CA 1
ATOM 599 C C . LEU A 1 71 ? -7.312 1.875 -11.448 1.00 90.75 71 LEU A C 1
ATOM 601 O O . LEU A 1 71 ? -7.694 2.578 -10.513 1.00 90.75 71 LEU A O 1
ATOM 605 N N . ILE A 1 72 ? -7.320 2.319 -12.711 1.00 88.19 72 ILE A N 1
ATOM 606 C CA . ILE A 1 72 ? -7.529 3.736 -13.067 1.00 88.19 72 ILE A CA 1
ATOM 607 C C . ILE A 1 72 ? -8.890 4.288 -12.622 1.00 88.19 72 ILE A C 1
ATOM 609 O O . ILE A 1 72 ? -8.983 5.443 -12.207 1.00 88.19 72 ILE A O 1
ATOM 613 N N . ASN A 1 73 ? -9.921 3.442 -12.639 1.00 87.38 73 ASN A N 1
ATOM 614 C CA . ASN A 1 73 ? -11.294 3.791 -12.272 1.00 87.38 73 ASN A CA 1
ATOM 615 C C . ASN A 1 73 ? -11.698 3.250 -10.892 1.00 87.38 73 ASN A C 1
ATOM 617 O O . ASN A 1 73 ? -12.884 3.185 -10.580 1.00 87.38 73 ASN A O 1
ATOM 621 N N . LYS A 1 74 ? -10.730 2.823 -10.073 1.00 90.50 74 LYS A N 1
ATOM 622 C CA . LYS A 1 74 ? -10.982 2.229 -8.755 1.00 90.50 74 LYS A CA 1
ATOM 623 C C . LYS A 1 74 ? -10.724 3.235 -7.639 1.00 90.50 74 LYS A C 1
ATOM 625 O O . LYS A 1 74 ? -9.843 4.093 -7.739 1.00 90.50 74 LYS A O 1
ATOM 630 N N . GLU A 1 75 ? -11.433 3.095 -6.524 1.00 92.25 75 GLU A N 1
ATOM 631 C CA . GLU A 1 75 ? -11.086 3.810 -5.297 1.00 92.25 75 GLU A CA 1
ATOM 632 C C . GLU A 1 75 ? -9.887 3.121 -4.633 1.00 92.25 75 GLU A C 1
ATOM 634 O O . GLU A 1 75 ? -10.031 2.174 -3.856 1.00 92.25 75 GLU A O 1
ATOM 639 N N . VAL A 1 76 ? -8.676 3.581 -4.955 1.00 93.75 76 VAL A N 1
ATOM 640 C CA . VAL A 1 76 ? -7.458 3.043 -4.343 1.00 93.75 76 VAL A CA 1
ATOM 641 C C . VAL A 1 76 ? -7.192 3.739 -3.009 1.00 93.75 76 VAL A C 1
ATOM 643 O O . VAL A 1 76 ? -6.976 4.955 -2.942 1.00 93.75 76 VAL A O 1
ATOM 646 N N . VAL A 1 77 ? -7.170 2.944 -1.942 1.00 94.81 77 VAL A N 1
ATOM 647 C CA . VAL A 1 77 ? -6.948 3.377 -0.563 1.00 94.81 77 VAL A CA 1
ATOM 648 C C . VAL A 1 77 ? -5.621 2.821 -0.067 1.00 94.81 77 VAL A C 1
ATOM 650 O O . VAL A 1 77 ? -5.392 1.616 -0.105 1.00 94.81 77 VAL A O 1
ATOM 653 N N . PHE A 1 78 ? -4.734 3.683 0.423 1.00 94.56 78 PHE A N 1
ATOM 654 C CA . PHE A 1 78 ? -3.445 3.256 0.963 1.00 94.56 78 PHE A CA 1
ATOM 655 C C . PHE A 1 78 ? -3.462 3.213 2.491 1.00 94.56 78 PHE A C 1
ATOM 657 O O . PHE A 1 78 ? -3.859 4.174 3.140 1.00 94.56 78 PHE A O 1
ATOM 664 N N . VAL A 1 79 ? -2.974 2.131 3.088 1.00 94.94 79 VAL A N 1
ATOM 665 C CA . VAL A 1 79 ? -2.821 2.039 4.542 1.00 94.94 79 VAL A CA 1
ATOM 666 C C . VAL A 1 79 ? -1.402 1.614 4.869 1.00 94.94 79 VAL A C 1
ATOM 668 O O . VAL A 1 79 ? -0.874 0.644 4.320 1.00 94.94 79 VAL A O 1
ATOM 671 N N . SER A 1 80 ? -0.781 2.341 5.792 1.00 94.56 80 SER A N 1
ATOM 672 C CA . SER A 1 80 ? 0.572 2.048 6.233 1.00 94.56 80 SER A CA 1
ATOM 673 C C . SER A 1 80 ? 0.717 2.162 7.737 1.00 94.56 80 SER A C 1
ATOM 675 O O . SER A 1 80 ? 0.219 3.105 8.351 1.00 94.56 80 SER A O 1
ATOM 677 N N . SER A 1 81 ? 1.463 1.225 8.316 1.00 92.00 81 SER A N 1
ATOM 678 C CA . SER A 1 81 ? 1.996 1.346 9.668 1.00 92.00 81 SER A CA 1
ATOM 679 C C . SER A 1 81 ? 3.487 1.656 9.603 1.00 92.00 81 SER A C 1
ATOM 681 O O . SER A 1 81 ? 4.223 1.069 8.806 1.00 92.00 81 SER A O 1
ATOM 683 N N . SER A 1 82 ? 3.940 2.607 10.417 1.00 91.62 82 SER A N 1
ATOM 684 C CA . SER A 1 82 ? 5.359 2.962 10.517 1.00 91.62 82 SER A CA 1
ATOM 685 C C . SER A 1 82 ? 5.665 3.700 11.816 1.00 91.62 82 SER A C 1
ATOM 687 O O . SER A 1 82 ? 4.782 4.309 12.418 1.00 91.62 82 SER A O 1
ATOM 689 N N . ARG A 1 83 ? 6.941 3.769 12.208 1.00 90.12 83 ARG A N 1
ATOM 690 C CA . ARG A 1 83 ? 7.391 4.588 13.349 1.00 90.12 83 ARG A CA 1
ATOM 691 C C . ARG A 1 83 ? 6.958 6.061 13.263 1.00 90.12 83 ARG A C 1
ATOM 693 O O . ARG A 1 83 ? 6.748 6.715 14.284 1.00 90.12 83 ARG A O 1
ATOM 700 N N . PHE A 1 84 ? 6.828 6.598 12.050 1.00 90.50 84 PHE A N 1
ATOM 701 C CA . PHE A 1 84 ? 6.582 8.022 11.814 1.00 90.50 84 PHE A CA 1
ATOM 702 C C . PHE A 1 84 ? 5.094 8.387 11.660 1.00 90.50 84 PHE A C 1
ATOM 704 O O . PHE A 1 84 ? 4.750 9.559 11.842 1.00 90.50 84 PHE A O 1
ATOM 711 N N . GLY A 1 85 ? 4.210 7.416 11.386 1.00 90.50 85 GLY A N 1
ATOM 712 C CA . GLY A 1 85 ? 2.772 7.643 11.183 1.00 90.50 85 GLY A CA 1
ATOM 713 C C . GLY A 1 85 ? 2.496 8.745 10.157 1.00 90.50 85 GLY A C 1
ATOM 714 O O . GLY A 1 85 ? 3.115 8.771 9.095 1.00 90.50 85 GLY A O 1
ATOM 715 N N . GLU A 1 86 ? 1.628 9.698 10.504 1.00 91.69 86 GLU A N 1
ATOM 716 C CA . GLU A 1 86 ? 1.209 10.824 9.647 1.00 91.69 86 GLU A CA 1
ATOM 717 C C . GLU A 1 86 ? 2.344 11.708 9.100 1.00 91.69 86 GLU A C 1
ATOM 719 O O . GLU A 1 86 ? 2.164 12.410 8.105 1.00 91.69 86 GLU A O 1
ATOM 724 N N . ARG A 1 87 ? 3.556 11.656 9.670 1.00 90.19 87 ARG A N 1
ATOM 725 C CA . ARG A 1 87 ? 4.719 12.342 9.071 1.00 90.19 87 ARG A CA 1
ATOM 726 C C . ARG A 1 87 ? 5.089 11.782 7.690 1.00 90.19 87 ARG A C 1
ATOM 728 O O . ARG A 1 87 ? 5.808 12.437 6.944 1.00 90.19 87 ARG A O 1
ATOM 735 N N . ASN A 1 88 ? 4.573 10.607 7.331 1.00 90.44 88 ASN A N 1
ATOM 736 C CA . ASN A 1 88 ? 4.742 9.999 6.019 1.00 90.44 88 ASN A CA 1
ATOM 737 C C . ASN A 1 88 ? 3.698 10.436 4.978 1.00 90.44 88 ASN A C 1
ATOM 739 O O . ASN A 1 88 ? 3.739 9.915 3.870 1.00 90.44 88 ASN A O 1
ATOM 743 N N . LYS A 1 89 ? 2.798 11.395 5.253 1.00 89.19 89 LYS A N 1
ATOM 744 C CA . LYS A 1 89 ? 1.773 11.845 4.280 1.00 89.19 89 LYS A CA 1
ATOM 745 C C . LYS A 1 89 ? 2.329 12.198 2.894 1.00 89.19 89 LYS A C 1
ATOM 747 O O . LYS A 1 89 ? 1.712 11.878 1.880 1.00 89.19 89 LYS A O 1
ATOM 752 N N . SER A 1 90 ? 3.525 12.788 2.826 1.00 89.06 90 SER A N 1
ATOM 753 C CA . SER A 1 90 ? 4.199 13.120 1.558 1.00 89.06 90 SER A CA 1
ATOM 754 C C . SER A 1 90 ? 4.544 11.894 0.698 1.00 89.06 90 SER A C 1
ATOM 756 O O . SER A 1 90 ? 4.780 12.024 -0.504 1.00 89.06 90 SER A O 1
ATOM 758 N N . PHE A 1 91 ? 4.523 10.688 1.271 1.00 89.50 91 PHE A N 1
ATOM 759 C CA . PHE A 1 91 ? 4.666 9.430 0.547 1.00 89.50 91 PHE A CA 1
ATOM 760 C C . PHE A 1 91 ? 3.568 9.235 -0.501 1.00 89.50 91 PHE A C 1
ATOM 762 O O . PHE A 1 91 ? 3.865 8.747 -1.588 1.00 89.50 91 PHE A O 1
ATOM 769 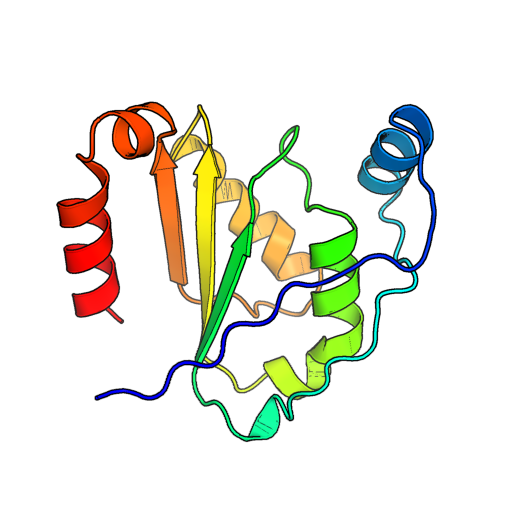N N . VAL A 1 92 ? 2.330 9.669 -0.231 1.00 89.12 92 VAL A N 1
ATOM 770 C CA . VAL A 1 92 ? 1.218 9.563 -1.197 1.00 89.12 92 VAL A CA 1
ATOM 771 C C . VAL A 1 92 ? 1.505 10.384 -2.450 1.00 89.12 92 VAL A C 1
ATOM 773 O O . VAL A 1 92 ? 1.229 9.926 -3.553 1.00 89.12 92 VAL A O 1
ATOM 776 N N . ILE A 1 93 ? 2.163 11.540 -2.311 1.00 88.62 93 ILE A N 1
ATOM 777 C CA . ILE A 1 93 ? 2.594 12.353 -3.458 1.00 88.62 93 ILE A CA 1
ATOM 778 C C . ILE A 1 93 ? 3.576 11.560 -4.325 1.00 88.62 93 ILE A C 1
ATOM 780 O O . ILE A 1 93 ? 3.450 11.547 -5.545 1.00 88.62 93 ILE A O 1
ATOM 784 N N . LYS A 1 94 ? 4.549 10.868 -3.715 1.00 87.25 94 LYS A N 1
ATOM 785 C CA . LYS A 1 94 ? 5.477 9.996 -4.457 1.00 87.25 94 LYS A CA 1
ATOM 786 C C . LYS A 1 94 ? 4.742 8.827 -5.107 1.00 87.25 94 LYS A C 1
ATOM 788 O O . LYS A 1 94 ? 5.051 8.472 -6.239 1.00 87.25 94 LYS A O 1
ATOM 793 N N . LEU A 1 95 ? 3.790 8.235 -4.393 1.00 86.81 95 LEU A N 1
ATOM 794 C CA . LEU A 1 95 ? 3.030 7.076 -4.843 1.00 86.81 95 LEU A CA 1
ATOM 795 C C . LEU A 1 95 ? 2.192 7.389 -6.082 1.00 86.81 95 LEU A C 1
ATOM 797 O O . LEU A 1 95 ? 2.230 6.650 -7.061 1.00 86.81 95 LEU A O 1
ATOM 801 N N . ASN A 1 96 ? 1.533 8.543 -6.066 1.00 87.19 96 ASN A N 1
ATOM 802 C CA . ASN A 1 96 ? 0.690 9.032 -7.148 1.00 87.19 96 ASN A CA 1
ATOM 803 C C . ASN A 1 96 ? 1.461 9.433 -8.416 1.00 87.19 96 ASN A C 1
ATOM 805 O O . ASN A 1 96 ? 0.842 9.602 -9.465 1.00 87.19 96 ASN A O 1
ATOM 809 N N . LYS A 1 97 ? 2.800 9.518 -8.363 1.00 84.94 97 LYS A N 1
ATOM 810 C CA . LYS A 1 97 ? 3.645 9.686 -9.559 1.00 84.94 97 LYS A CA 1
ATOM 811 C C . LYS A 1 97 ? 3.830 8.398 -10.362 1.00 84.94 97 LYS A C 1
ATOM 813 O O . LYS A 1 97 ? 4.173 8.479 -11.535 1.00 84.94 97 LYS A O 1
ATOM 818 N N . ILE A 1 98 ? 3.681 7.223 -9.744 1.00 73.81 98 ILE A N 1
ATOM 819 C CA . ILE A 1 98 ? 4.006 5.938 -10.388 1.00 73.81 98 ILE A CA 1
ATOM 820 C C . ILE A 1 98 ? 2.830 5.434 -11.241 1.00 73.81 98 ILE A C 1
ATOM 822 O O . ILE A 1 98 ? 3.056 4.740 -12.232 1.00 73.81 98 ILE A O 1
ATOM 826 N N . PRO A 1 99 ? 1.588 5.810 -10.897 1.00 65.62 99 PRO A N 1
ATOM 827 C CA . PRO A 1 99 ? 0.491 5.829 -11.867 1.00 65.62 99 PRO A CA 1
ATOM 828 C C . PRO A 1 99 ? -0.487 6.992 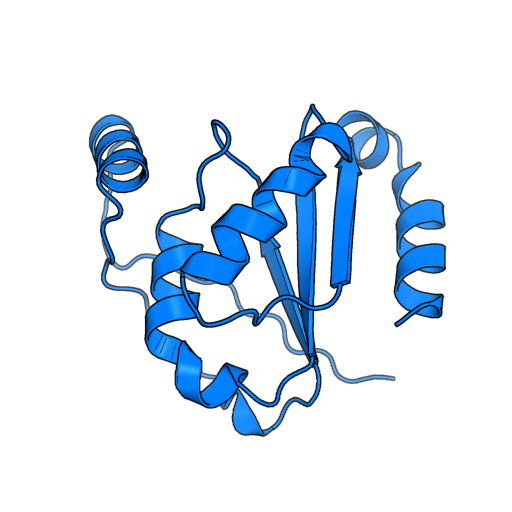-11.583 1.00 65.62 99 PRO A C 1
ATOM 830 O O . PRO A 1 99 ? -1.180 6.991 -10.569 1.00 65.62 99 PRO A O 1
ATOM 833 N N . GLY A 1 100 ? -0.513 7.992 -12.469 1.00 65.62 100 GLY A N 1
ATOM 834 C CA . GLY A 1 100 ? -1.450 9.132 -12.558 1.00 65.62 100 GLY A CA 1
ATOM 835 C C . GLY A 1 100 ? -2.502 9.357 -11.455 1.00 65.62 100 GLY A C 1
ATOM 836 O O . GLY A 1 100 ? -3.690 9.374 -11.756 1.00 65.62 100 GLY A O 1
ATOM 837 N N . ASN A 1 101 ? -2.096 9.618 -10.206 1.00 69.50 101 ASN A N 1
ATOM 838 C CA . ASN A 1 101 ? -3.003 9.915 -9.082 1.00 69.50 101 ASN A CA 1
ATOM 839 C C . ASN A 1 101 ? -4.023 8.810 -8.718 1.00 69.50 101 ASN A C 1
ATOM 841 O O . ASN A 1 101 ? -5.199 9.108 -8.462 1.00 69.50 101 ASN A O 1
ATOM 845 N N . LEU A 1 102 ? -3.580 7.548 -8.651 1.00 84.75 102 LEU A N 1
ATOM 846 C CA . LEU A 1 102 ? -4.440 6.431 -8.230 1.00 84.75 102 LEU A CA 1
ATOM 847 C C . LEU A 1 102 ? -4.943 6.543 -6.784 1.00 84.75 102 LEU A C 1
ATOM 849 O O . LEU A 1 102 ? -6.130 6.348 -6.534 1.00 84.75 102 LEU A O 1
ATOM 853 N N . VAL A 1 103 ? -4.068 6.839 -5.819 1.00 88.75 103 VAL A N 1
ATOM 854 C CA . VAL A 1 103 ? -4.435 6.794 -4.397 1.00 88.75 103 VAL A CA 1
ATOM 855 C C . VAL A 1 103 ? -5.253 8.020 -4.020 1.00 88.75 103 VAL A C 1
ATOM 857 O O . VAL A 1 103 ? -4.747 9.146 -4.057 1.00 88.75 103 VAL A O 1
ATOM 860 N N . LYS A 1 104 ? -6.512 7.781 -3.633 1.00 88.50 104 LYS A N 1
ATOM 861 C CA . LYS A 1 104 ? -7.491 8.818 -3.271 1.00 88.50 104 LYS A CA 1
ATOM 862 C C . LYS A 1 104 ? -7.498 9.127 -1.781 1.00 88.50 104 LYS A C 1
ATOM 864 O O . LYS A 1 104 ? -7.595 10.287 -1.394 1.00 88.50 104 LYS A O 1
ATOM 869 N N . LYS A 1 105 ? -7.385 8.09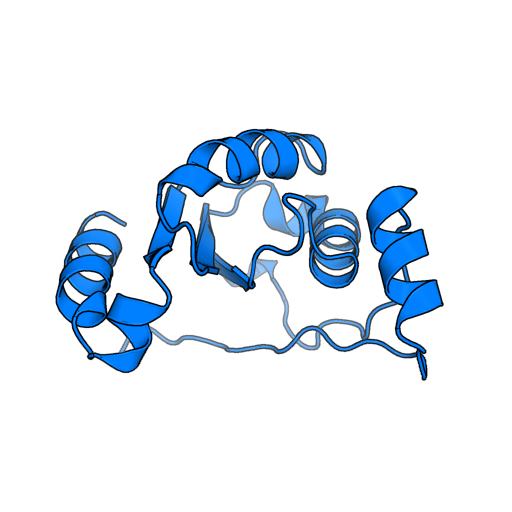3 -0.949 1.00 92.94 105 LYS A N 1
ATOM 870 C CA . LYS A 1 105 ? -7.410 8.202 0.514 1.00 92.94 105 LYS A CA 1
ATOM 871 C C . LYS A 1 105 ? -6.251 7.408 1.103 1.00 92.94 105 LYS A C 1
ATOM 873 O O . LYS A 1 105 ? -5.841 6.390 0.544 1.00 92.94 105 LYS A O 1
ATOM 878 N N . ALA A 1 106 ? -5.706 7.883 2.219 1.00 95.00 106 ALA A N 1
ATOM 879 C CA . ALA A 1 106 ? -4.618 7.201 2.902 1.00 95.00 106 ALA A CA 1
ATOM 880 C C . ALA A 1 106 ? -4.736 7.296 4.423 1.00 95.00 106 ALA A C 1
ATOM 882 O O . ALA A 1 106 ? -5.121 8.340 4.945 1.00 95.00 106 ALA A O 1
ATOM 883 N N . LEU A 1 107 ? -4.348 6.223 5.111 1.00 95.75 107 LEU A N 1
ATOM 884 C CA . LEU A 1 107 ? -4.267 6.145 6.567 1.00 95.75 107 LEU A CA 1
ATOM 885 C C . LEU A 1 107 ? -2.839 5.788 6.993 1.00 95.75 107 LEU A C 1
ATOM 887 O O . LEU A 1 107 ? -2.278 4.790 6.531 1.00 95.75 107 LEU A O 1
ATOM 891 N N . PHE A 1 108 ? -2.263 6.576 7.906 1.00 95.31 108 PHE A N 1
ATOM 892 C CA . PHE A 1 108 ? -0.920 6.340 8.432 1.00 95.31 108 PHE A CA 1
ATOM 893 C C . PHE A 1 108 ? -0.943 6.110 9.939 1.00 95.31 108 PHE A C 1
ATOM 895 O O . PHE A 1 108 ? -1.014 7.032 10.750 1.00 95.31 108 PHE A O 1
ATOM 902 N N . ILE A 1 109 ? -0.786 4.855 10.331 1.00 94.19 109 ILE A N 1
ATOM 903 C CA . ILE A 1 109 ? -0.812 4.446 11.728 1.00 94.19 109 ILE A CA 1
ATOM 904 C C . ILE A 1 109 ? 0.620 4.462 12.275 1.00 94.19 109 ILE A C 1
ATOM 906 O O . ILE A 1 109 ? 1.562 3.985 11.637 1.00 94.19 109 ILE A O 1
ATOM 910 N N . LYS A 1 110 ? 0.811 5.028 13.473 1.00 93.44 110 LYS A N 1
ATOM 911 C CA . LYS A 1 110 ? 2.083 4.877 14.191 1.00 93.44 110 LYS A CA 1
ATOM 912 C C . LYS A 1 110 ? 2.232 3.442 14.682 1.00 93.44 110 LYS A C 1
ATOM 914 O O . LYS A 1 110 ? 1.313 2.914 15.294 1.00 93.44 110 LYS A O 1
ATOM 919 N N . GLU A 1 111 ? 3.414 2.865 14.520 1.00 91.88 111 GLU A N 1
ATOM 920 C CA . GLU A 1 111 ? 3.744 1.514 14.993 1.00 91.88 111 GLU A CA 1
ATOM 921 C C . GLU A 1 111 ? 3.362 1.298 16.468 1.00 91.88 111 GLU A C 1
ATOM 923 O O . GLU A 1 111 ? 2.650 0.351 16.787 1.00 91.88 111 GLU A O 1
ATOM 928 N N . ASN A 1 112 ? 3.693 2.248 17.350 1.00 92.75 112 ASN A N 1
ATOM 929 C CA . ASN A 1 112 ? 3.326 2.173 18.769 1.00 92.75 112 ASN A CA 1
ATOM 930 C C . ASN A 1 112 ? 1.806 2.112 19.011 1.00 92.75 112 ASN A C 1
ATOM 932 O O . ASN A 1 112 ? 1.382 1.591 20.038 1.00 92.75 112 ASN A O 1
ATOM 936 N N . ASN A 1 113 ? 0.983 2.642 18.099 1.00 93.19 113 ASN A N 1
ATOM 937 C CA . ASN A 1 113 ? -0.476 2.545 18.192 1.00 93.19 113 ASN A CA 1
ATOM 938 C C . ASN A 1 113 ? -0.978 1.171 17.742 1.00 93.19 113 ASN A C 1
ATOM 940 O O . ASN A 1 113 ? -2.004 0.721 18.246 1.00 93.19 113 ASN A O 1
ATOM 944 N N . VAL A 1 114 ? -0.268 0.507 16.822 1.00 92.00 114 VAL A N 1
ATOM 945 C CA . VAL A 1 114 ? -0.542 -0.890 16.461 1.00 92.00 114 VAL A CA 1
ATOM 946 C C . VAL A 1 114 ? -0.250 -1.784 17.659 1.00 92.00 114 VAL A C 1
ATOM 948 O O . VAL A 1 114 ? -1.151 -2.476 18.128 1.00 92.00 114 VAL A O 1
ATOM 951 N N . SER A 1 115 ? 0.958 -1.686 18.220 1.00 91.31 115 SER A N 1
ATOM 952 C CA . SER A 1 115 ? 1.392 -2.515 19.352 1.00 91.31 115 SER A CA 1
ATOM 953 C C . SER A 1 115 ? 0.545 -2.304 20.607 1.00 91.31 115 SER A C 1
ATOM 955 O O . SER A 1 115 ? 0.320 -3.242 21.362 1.00 91.31 115 SER A O 1
ATOM 957 N N . SER A 1 116 ? 0.040 -1.086 20.830 1.00 93.69 116 SER A N 1
ATOM 958 C CA . SER A 1 116 ? -0.822 -0.776 21.975 1.00 93.69 116 SER A CA 1
ATOM 959 C C . SER A 1 116 ? -2.322 -0.954 21.698 1.00 93.69 116 SER A C 1
ATOM 961 O O . SER A 1 116 ? -3.130 -0.562 22.535 1.00 93.69 116 SER A O 1
ATOM 963 N N . GLY A 1 117 ? -2.728 -1.397 20.501 1.00 93.69 117 GLY A N 1
ATOM 964 C CA . GLY A 1 117 ? -4.139 -1.525 20.105 1.00 93.69 117 GLY A CA 1
ATOM 965 C C . GLY A 1 117 ? -4.905 -0.209 19.876 1.00 93.69 117 GLY A C 1
ATOM 966 O O . GLY A 1 117 ? -6.059 -0.245 19.454 1.00 93.69 117 GLY A O 1
ATOM 967 N N . ARG A 1 118 ? -4.274 0.957 20.078 1.00 92.88 118 ARG A N 1
ATOM 968 C CA . ARG A 1 118 ? -4.891 2.292 19.906 1.00 92.88 118 ARG A CA 1
ATOM 969 C C . ARG A 1 118 ? -5.205 2.642 18.450 1.00 92.88 118 ARG A C 1
ATOM 971 O O . ARG A 1 118 ? -5.849 3.647 18.184 1.00 92.88 118 ARG A O 1
ATOM 978 N N . TYR A 1 119 ? -4.750 1.833 17.497 1.00 94.50 119 TYR A N 1
ATOM 979 C CA . TYR A 1 119 ? -5.055 2.029 16.082 1.00 94.50 119 TYR A CA 1
ATOM 980 C C . TYR A 1 119 ? -6.534 1.815 15.730 1.00 94.50 119 TYR A C 1
ATOM 982 O O . TYR A 1 119 ? -6.967 2.328 14.703 1.00 94.50 119 TYR A O 1
ATOM 990 N N . LYS A 1 120 ? -7.289 1.060 16.545 1.00 94.69 120 LYS A N 1
ATOM 991 C CA . LYS A 1 120 ? -8.667 0.647 16.234 1.00 94.69 120 LYS A CA 1
ATOM 992 C C . LYS A 1 120 ? -9.591 1.835 15.989 1.00 94.69 120 LYS A C 1
ATOM 994 O O . LYS A 1 120 ? -10.205 1.902 14.936 1.00 94.69 120 LYS A O 1
ATOM 999 N N . GLU A 1 121 ? -9.587 2.809 16.894 1.00 92.94 121 GLU A N 1
ATOM 1000 C CA . GLU A 1 121 ? -10.405 4.021 16.771 1.00 92.94 121 GLU A CA 1
ATOM 1001 C C . GLU A 1 121 ? -10.048 4.821 15.509 1.00 92.94 121 GLU A C 1
ATOM 1003 O O . GLU A 1 121 ? -10.916 5.239 14.748 1.00 92.94 121 GLU A O 1
ATOM 1008 N N . SER A 1 122 ? -8.750 4.987 15.228 1.00 92.06 122 SER A N 1
ATOM 1009 C CA . SER A 1 122 ? -8.300 5.673 14.010 1.00 92.06 122 SER A CA 1
ATOM 1010 C C . SER A 1 122 ? -8.716 4.928 12.739 1.00 92.06 122 SER A C 1
ATOM 1012 O O . SER A 1 122 ? -9.077 5.561 11.750 1.00 92.06 122 SER A O 1
ATOM 1014 N N . LEU A 1 123 ? -8.665 3.594 12.760 1.00 94.25 123 LEU A N 1
ATOM 1015 C CA . LEU A 1 123 ? -9.079 2.751 11.645 1.00 94.25 123 LEU A CA 1
ATOM 1016 C C . LEU A 1 123 ? -10.594 2.815 11.432 1.00 94.25 123 LEU A C 1
ATOM 1018 O O . LEU A 1 123 ? -11.025 2.994 10.301 1.00 94.25 123 LEU A O 1
ATOM 1022 N N . GLU A 1 124 ? -11.395 2.717 12.490 1.00 94.81 124 GLU A N 1
ATOM 1023 C CA . GLU A 1 124 ? -12.857 2.816 12.419 1.00 94.81 124 GLU A CA 1
ATOM 1024 C C . GLU A 1 124 ? -13.299 4.180 11.886 1.00 94.81 124 GLU A C 1
ATOM 1026 O O . GLU A 1 124 ? -14.059 4.246 10.920 1.00 94.81 124 GLU A O 1
ATOM 1031 N N . ASN A 1 125 ? -12.748 5.269 12.431 1.00 94.50 125 ASN A N 1
ATOM 1032 C CA . ASN A 1 125 ? -13.024 6.624 11.951 1.00 94.50 125 ASN A CA 1
ATOM 1033 C C . ASN A 1 125 ? -12.656 6.788 10.474 1.00 94.50 125 ASN A C 1
ATOM 1035 O O . ASN A 1 125 ? -13.408 7.383 9.701 1.00 94.50 125 ASN A O 1
ATOM 1039 N N . PHE A 1 126 ? -11.519 6.224 10.063 1.00 95.06 126 PHE A N 1
ATOM 1040 C CA . PHE A 1 126 ? -11.110 6.241 8.668 1.00 95.06 126 PHE A CA 1
ATOM 1041 C C . PHE A 1 126 ? -12.085 5.462 7.783 1.00 95.06 126 PHE A C 1
ATOM 1043 O O . PHE A 1 126 ? -12.572 6.020 6.806 1.00 95.06 126 PHE A O 1
ATOM 1050 N N . LEU A 1 127 ? -12.416 4.217 8.139 1.00 93.00 127 LEU A N 1
ATOM 1051 C CA . LEU A 1 127 ? -13.332 3.361 7.378 1.00 93.00 127 LEU A CA 1
ATOM 1052 C C . LEU A 1 127 ? -14.739 3.964 7.254 1.00 93.00 127 LEU A C 1
ATOM 1054 O O . LEU A 1 127 ? -15.353 3.834 6.199 1.00 93.00 127 LEU A O 1
ATOM 1058 N N . ASN A 1 128 ? -15.223 4.658 8.286 1.00 93.56 128 ASN A N 1
ATOM 1059 C CA . ASN A 1 128 ? -16.511 5.359 8.260 1.00 93.56 128 ASN A CA 1
ATOM 1060 C C . ASN A 1 128 ? -16.506 6.592 7.342 1.00 93.56 128 ASN A C 1
ATOM 1062 O O . ASN A 1 128 ? -17.562 7.020 6.886 1.00 93.56 128 ASN A O 1
ATOM 1066 N N . SER A 1 129 ? -15.330 7.151 7.047 1.00 92.50 129 SER A N 1
ATOM 1067 C CA . SER A 1 129 ? -15.164 8.254 6.090 1.00 92.50 129 SER A CA 1
ATOM 1068 C C . SER A 1 129 ? -14.977 7.792 4.635 1.00 92.50 129 SER A C 1
ATOM 1070 O O . SER A 1 129 ? -14.800 8.630 3.741 1.00 92.50 129 SER A O 1
ATOM 1072 N N . LEU A 1 130 ? -14.941 6.471 4.389 1.00 89.06 130 LEU A N 1
ATOM 1073 C CA . LEU A 1 130 ? -14.695 5.881 3.069 1.00 89.06 130 LEU A CA 1
ATOM 1074 C C . LEU A 1 130 ? -15.947 5.763 2.208 1.00 89.06 130 LEU A C 1
ATOM 1076 O O . LEU A 1 130 ? -16.031 6.576 1.267 1.00 89.06 130 LEU A O 1
#

Secondary structure (DSSP, 8-state):
----------BSS---HHHHHHHHHTT----BPPPSS-GGG-SEEEEE---BTTB--HHHHHHHHHTHHHHTTSEEEEEEEETTGGGGTHHHHHHTTTTTT-EEEEEEEEHHHHHTSTHHHHHHHHHHT-

Radius of gyration: 15.02 Å; chains: 1; bounding box: 43×28×38 Å